Protein AF-A0A392RR35-F1 (afdb_monomer_lite)

Radius of gyration: 11.61 Å; chains: 1; bounding box: 27×19×32 Å

Structure (mmCIF, N/CA/C/O backbone):
data_AF-A0A392RR35-F1
#
_entry.id   AF-A0A392RR35-F1
#
loop_
_atom_site.group_PDB
_atom_site.id
_atom_site.type_symbol
_atom_site.label_atom_id
_atom_site.label_alt_id
_atom_site.label_comp_id
_atom_site.label_asym_id
_atom_site.label_entity_id
_atom_site.label_seq_id
_atom_site.pdbx_PDB_ins_code
_atom_site.Cartn_x
_atom_site.Cartn_y
_atom_site.Cartn_z
_atom_site.occupancy
_atom_site.B_iso_or_equiv
_atom_site.auth_seq_id
_atom_site.auth_comp_id
_atom_site.auth_asym_id
_atom_site.auth_atom_id
_atom_site.pdbx_PDB_model_num
ATOM 1 N N . MET A 1 1 ? 5.699 6.067 14.368 1.00 78.62 1 MET A N 1
ATOM 2 C CA . MET A 1 1 ? 4.991 4.791 14.145 1.00 78.62 1 MET A CA 1
ATOM 3 C C . MET A 1 1 ? 4.924 4.565 12.645 1.00 78.62 1 MET A C 1
ATOM 5 O O . MET A 1 1 ? 4.504 5.493 11.962 1.00 78.62 1 MET A O 1
ATOM 9 N N . PRO A 1 2 ? 5.408 3.434 12.120 1.00 93.88 2 PRO A N 1
ATOM 10 C CA . PRO A 1 2 ? 5.314 3.135 10.697 1.00 93.88 2 PRO A CA 1
ATOM 11 C C . PRO A 1 2 ? 3.845 2.947 10.288 1.00 93.88 2 PRO A C 1
ATOM 13 O O . PRO A 1 2 ? 3.028 2.403 11.036 1.00 93.88 2 PRO A O 1
ATOM 16 N N . TYR A 1 3 ? 3.510 3.418 9.093 1.00 95.56 3 TYR A N 1
ATOM 17 C CA . TYR A 1 3 ? 2.200 3.288 8.461 1.00 95.56 3 TYR A CA 1
ATOM 18 C C . TYR A 1 3 ? 1.788 1.825 8.302 1.00 95.56 3 TYR A C 1
ATOM 20 O O . TYR A 1 3 ? 0.605 1.513 8.420 1.00 95.56 3 TYR A O 1
ATOM 28 N N . SER A 1 4 ? 2.750 0.922 8.104 1.00 93.94 4 SER A N 1
ATOM 29 C CA . SER A 1 4 ? 2.517 -0.528 8.108 1.00 93.94 4 SER A CA 1
ATOM 30 C C . SER A 1 4 ? 1.914 -1.040 9.423 1.00 93.94 4 SER A C 1
ATOM 32 O O . SER A 1 4 ? 1.059 -1.920 9.390 1.00 93.94 4 SER A O 1
ATOM 34 N N . GLN A 1 5 ? 2.278 -0.457 10.569 1.00 95.88 5 GLN A N 1
ATOM 35 C CA . GLN A 1 5 ? 1.677 -0.798 11.866 1.00 95.88 5 GLN A CA 1
ATOM 36 C C . GLN A 1 5 ? 0.355 -0.064 12.128 1.00 95.88 5 GLN A C 1
ATOM 38 O O . GLN A 1 5 ? -0.477 -0.556 12.886 1.00 95.88 5 GLN A O 1
ATOM 43 N N . LEU A 1 6 ? 0.154 1.110 11.527 1.00 95.75 6 LEU A N 1
ATOM 44 C CA . LEU A 1 6 ? -1.059 1.911 11.712 1.00 95.75 6 LEU A CA 1
ATOM 45 C C . LEU A 1 6 ? -2.230 1.411 10.853 1.00 95.75 6 LEU A C 1
ATOM 47 O O . LEU A 1 6 ? -3.382 1.451 11.285 1.00 95.75 6 LEU A O 1
ATOM 51 N N . LEU A 1 7 ? -1.943 0.937 9.639 1.00 96.62 7 LEU A N 1
ATOM 52 C CA . LEU A 1 7 ? -2.953 0.559 8.653 1.00 96.62 7 LEU A CA 1
ATOM 53 C C . LEU A 1 7 ? -3.994 -0.447 9.187 1.00 96.62 7 LEU A C 1
ATOM 55 O O . LEU A 1 7 ? -5.180 -0.165 9.014 1.00 96.62 7 LEU A O 1
ATOM 59 N N . PRO A 1 8 ? -3.629 -1.558 9.865 1.00 96.25 8 PRO A N 1
ATOM 60 C CA . PRO A 1 8 ? -4.621 -2.514 10.362 1.00 96.25 8 PRO A CA 1
ATOM 61 C C . PRO A 1 8 ? -5.612 -1.884 11.345 1.00 96.25 8 PRO A C 1
ATOM 63 O O . PRO A 1 8 ? -6.803 -2.180 11.296 1.00 96.25 8 PRO A O 1
ATOM 66 N N . TYR A 1 9 ? -5.139 -0.970 12.199 1.00 96.75 9 TYR A N 1
ATOM 67 C CA . TYR A 1 9 ? -5.993 -0.253 13.142 1.00 96.75 9 TYR A CA 1
ATOM 68 C C . TYR A 1 9 ? -6.983 0.663 12.414 1.00 96.75 9 TYR A C 1
ATOM 70 O O . TYR A 1 9 ? -8.174 0.646 12.715 1.00 96.75 9 TYR A O 1
ATOM 78 N N . LEU A 1 10 ? -6.523 1.434 11.426 1.00 96.44 10 LEU A N 1
ATOM 79 C CA . LEU A 1 10 ? -7.398 2.342 10.677 1.00 96.44 10 LEU A CA 1
ATOM 80 C C . LEU A 1 10 ? -8.436 1.590 9.840 1.00 96.44 10 LEU A C 1
ATOM 82 O O . LEU A 1 10 ? -9.583 2.027 9.759 1.00 96.44 10 LEU A O 1
ATOM 86 N N . VAL A 1 11 ? -8.049 0.459 9.245 1.00 96.44 11 VAL A N 1
ATOM 87 C CA . VAL A 1 11 ? -8.972 -0.405 8.499 1.00 96.44 11 VAL A CA 1
ATOM 88 C C . VAL A 1 11 ? -10.000 -1.023 9.439 1.00 96.44 11 VAL A C 1
ATOM 90 O O . VAL A 1 11 ? -11.194 -0.969 9.153 1.00 96.44 11 VAL A O 1
ATOM 93 N N . HIS A 1 12 ? -9.567 -1.552 10.587 1.00 97.12 12 HIS A N 1
ATOM 94 C CA . HIS A 1 12 ? -10.477 -2.146 11.565 1.00 97.12 12 HIS A CA 1
ATOM 95 C C . HIS A 1 12 ? -11.524 -1.141 12.068 1.00 97.12 12 HIS A C 1
ATOM 97 O O . HIS A 1 12 ? 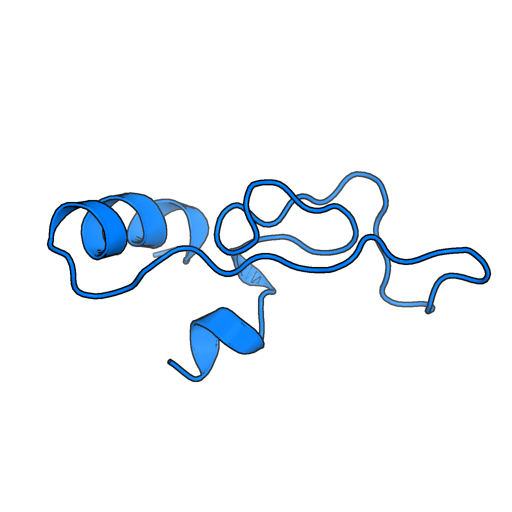-12.698 -1.492 12.182 1.00 97.12 12 HIS A O 1
ATOM 103 N N . ASN A 1 13 ? -11.122 0.106 12.318 1.00 97.50 13 ASN A N 1
ATOM 104 C CA . ASN A 1 13 ? -12.028 1.168 12.764 1.00 97.50 13 ASN A CA 1
ATOM 105 C C . ASN A 1 13 ? -12.841 1.807 11.621 1.00 97.50 13 ASN A C 1
ATOM 107 O O . ASN A 1 13 ? -13.560 2.775 11.856 1.00 97.50 13 ASN A O 1
ATOM 111 N N . GLY A 1 14 ? -12.725 1.313 10.383 1.00 95.88 14 GLY A N 1
ATOM 112 C CA . GLY A 1 14 ? -13.458 1.842 9.228 1.00 95.88 14 GLY A CA 1
ATOM 113 C C . GLY A 1 14 ? -13.033 3.250 8.798 1.00 95.88 14 GLY A C 1
ATOM 114 O O . GLY A 1 14 ? -13.744 3.897 8.035 1.00 95.88 14 GLY A O 1
ATOM 115 N N . MET A 1 15 ? -11.882 3.734 9.271 1.00 96.62 15 MET A N 1
ATOM 116 C CA . MET A 1 15 ? -11.364 5.066 8.945 1.00 96.62 15 MET A CA 1
ATOM 117 C C . MET A 1 15 ? -10.767 5.113 7.538 1.00 96.62 15 MET A C 1
ATOM 119 O O . MET A 1 15 ? -10.792 6.149 6.880 1.00 96.62 15 MET A O 1
ATOM 123 N N . VAL A 1 16 ? -10.231 3.984 7.070 1.00 95.88 16 VAL A N 1
ATOM 124 C CA . VAL A 1 16 ? -9.729 3.813 5.705 1.00 95.88 16 VAL A CA 1
ATOM 125 C C . VAL A 1 16 ? -10.164 2.460 5.160 1.00 95.88 16 VAL A C 1
ATOM 127 O O . VAL A 1 16 ? -10.326 1.494 5.901 1.00 95.88 16 VAL A O 1
ATOM 130 N N . THR A 1 17 ? -10.301 2.370 3.844 1.00 96.12 17 THR A N 1
ATOM 131 C CA . THR A 1 17 ? -10.518 1.106 3.134 1.00 96.12 17 THR A CA 1
ATOM 132 C C . THR A 1 17 ? -9.316 0.808 2.252 1.00 96.12 17 THR A C 1
ATOM 134 O O . THR A 1 17 ? -8.752 1.728 1.651 1.00 96.12 17 THR A O 1
ATOM 137 N N . HIS A 1 18 ? -8.951 -0.470 2.123 1.00 95.81 18 HIS A N 1
ATOM 138 C CA . HIS A 1 18 ? -7.950 -0.892 1.143 1.00 95.81 18 HIS A CA 1
ATOM 139 C C . HIS A 1 18 ? -8.338 -0.436 -0.269 1.00 95.81 18 HIS A C 1
ATOM 141 O O . HIS A 1 18 ? -9.518 -0.359 -0.620 1.00 95.81 18 HIS A O 1
ATOM 147 N N . ARG A 1 19 ? -7.335 -0.145 -1.097 1.00 94.88 19 ARG A N 1
ATOM 148 C CA . ARG A 1 19 ? -7.523 0.333 -2.468 1.00 94.88 19 ARG A CA 1
ATOM 149 C C . ARG A 1 19 ? -6.886 -0.627 -3.458 1.00 94.88 19 ARG A C 1
ATOM 151 O O . ARG A 1 19 ? -5.670 -0.757 -3.476 1.00 94.88 19 ARG A O 1
ATOM 158 N N . ALA A 1 20 ? -7.677 -1.202 -4.358 1.00 93.19 20 ALA A N 1
ATOM 159 C CA . ALA A 1 20 ? -7.132 -2.007 -5.447 1.00 93.19 20 ALA A CA 1
ATOM 160 C C . ALA A 1 20 ? -6.210 -1.174 -6.346 1.00 93.19 20 ALA A C 1
ATOM 162 O O . ALA A 1 20 ? -6.550 -0.052 -6.738 1.00 93.19 20 ALA A O 1
ATOM 163 N N . LEU A 1 21 ? -5.063 -1.747 -6.698 1.00 90.00 21 LEU A N 1
ATOM 164 C CA . LEU A 1 21 ? -4.213 -1.265 -7.776 1.00 90.00 21 LEU A CA 1
ATOM 165 C C . LEU A 1 21 ? -4.184 -2.299 -8.891 1.00 90.00 21 LEU A C 1
ATOM 167 O O . LEU A 1 21 ? -4.149 -3.503 -8.645 1.00 90.00 21 LEU A O 1
ATOM 171 N N . LYS A 1 22 ? -4.160 -1.811 -10.130 1.00 87.62 22 LYS A N 1
ATOM 172 C CA . LYS A 1 22 ? -3.813 -2.654 -11.267 1.00 87.62 22 LYS A CA 1
ATOM 173 C C . LYS A 1 22 ? -2.320 -3.001 -11.159 1.00 87.62 22 LYS A C 1
ATOM 175 O O . LYS A 1 22 ? -1.534 -2.073 -10.949 1.00 87.62 22 LYS A O 1
ATOM 180 N N . PRO A 1 23 ? -1.921 -4.277 -11.313 1.00 82.69 23 PRO A N 1
ATOM 181 C CA . PRO A 1 23 ? -0.513 -4.650 -11.343 1.00 82.69 23 PRO A CA 1
ATOM 182 C C . PRO A 1 23 ? 0.247 -3.842 -12.395 1.00 82.69 23 PRO A C 1
ATOM 184 O O . PRO A 1 23 ? -0.245 -3.648 -13.512 1.00 82.69 23 PRO A O 1
ATOM 187 N N . MET A 1 24 ? 1.436 -3.360 -12.034 1.00 86.81 24 MET A N 1
ATOM 188 C CA . MET A 1 24 ? 2.327 -2.718 -12.994 1.00 86.81 24 MET A CA 1
ATOM 189 C C . MET A 1 24 ? 2.883 -3.786 -13.937 1.00 86.81 24 MET A C 1
ATOM 191 O O . MET A 1 24 ? 3.267 -4.869 -13.506 1.00 86.81 24 MET A O 1
ATOM 195 N N . THR A 1 25 ? 2.926 -3.480 -15.227 1.00 89.19 25 THR A N 1
ATOM 196 C CA . THR A 1 25 ? 3.572 -4.326 -16.233 1.00 89.19 25 THR A CA 1
ATOM 197 C C . THR A 1 25 ? 4.890 -3.694 -16.652 1.00 89.19 25 THR A C 1
ATOM 199 O O . THR A 1 25 ? 5.012 -2.470 -16.640 1.00 89.19 25 THR A O 1
ATOM 202 N N . ALA A 1 26 ? 5.859 -4.517 -17.053 1.00 88.31 26 ALA A N 1
ATOM 203 C CA . ALA A 1 26 ? 7.135 -4.027 -17.560 1.00 88.31 26 ALA A CA 1
ATOM 204 C C . ALA A 1 26 ? 6.946 -3.064 -18.759 1.00 88.31 26 ALA A C 1
ATOM 206 O O . ALA A 1 26 ? 6.021 -3.264 -19.554 1.00 88.31 26 ALA A O 1
ATOM 207 N N . PRO A 1 27 ? 7.827 -2.057 -18.922 1.00 92.75 27 PRO A N 1
ATOM 208 C CA . PRO A 1 27 ? 8.998 -1.761 -18.088 1.00 92.75 27 PRO A CA 1
ATOM 209 C C . PRO A 1 27 ? 8.633 -1.083 -16.756 1.00 92.75 27 PRO A C 1
ATOM 211 O O . PRO A 1 27 ? 7.804 -0.177 -16.710 1.00 92.75 27 PRO A O 1
ATOM 214 N N . PHE A 1 28 ? 9.273 -1.520 -15.669 1.00 92.12 28 PHE A N 1
ATOM 215 C CA . PHE A 1 28 ? 9.069 -0.940 -14.340 1.00 92.12 28 PHE A CA 1
ATOM 216 C C . PHE A 1 28 ? 9.802 0.400 -14.189 1.00 92.12 28 PHE A C 1
ATOM 218 O O . PHE A 1 28 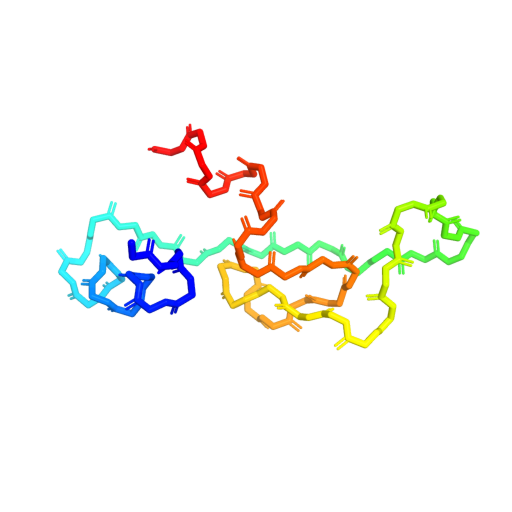? 10.842 0.632 -14.806 1.00 92.12 28 PHE A O 1
ATOM 225 N N . LEU A 1 29 ? 9.263 1.282 -13.346 1.00 89.75 29 LEU A N 1
ATOM 226 C CA . LEU A 1 29 ? 9.900 2.557 -13.006 1.00 89.75 29 LEU A CA 1
ATOM 227 C C . LEU A 1 29 ? 11.096 2.338 -12.066 1.00 89.75 29 LEU A C 1
ATOM 229 O O . LEU A 1 29 ? 11.122 1.372 -11.315 1.00 89.75 29 LEU A O 1
ATOM 233 N N . ALA A 1 30 ? 12.055 3.271 -12.045 1.00 93.06 30 ALA A N 1
ATOM 234 C CA . ALA A 1 30 ? 13.276 3.148 -11.234 1.00 93.06 30 ALA A CA 1
ATOM 235 C C . ALA A 1 30 ? 13.033 3.033 -9.715 1.00 93.06 30 ALA A C 1
ATOM 237 O O . ALA A 1 30 ? 13.898 2.556 -8.990 1.00 93.06 30 ALA A O 1
ATOM 238 N N . TRP A 1 31 ? 11.870 3.479 -9.229 1.00 90.75 31 TRP A N 1
ATOM 239 C CA . TRP A 1 31 ? 11.480 3.349 -7.824 1.00 90.75 31 TRP A CA 1
ATOM 240 C C . TRP A 1 31 ? 10.836 1.998 -7.489 1.00 90.75 31 TRP A C 1
ATOM 242 O O . TRP A 1 31 ? 10.606 1.728 -6.313 1.00 90.75 31 TRP A O 1
ATOM 252 N N . TYR A 1 32 ? 10.498 1.184 -8.494 1.00 94.62 32 TYR A N 1
ATOM 253 C CA . TYR A 1 32 ? 9.804 -0.083 -8.298 1.00 94.62 32 TYR A CA 1
ATOM 254 C C . TYR A 1 32 ? 10.721 -1.096 -7.614 1.00 94.62 32 TYR A C 1
ATOM 256 O O . TYR A 1 32 ? 11.755 -1.482 -8.158 1.00 94.62 32 TYR A O 1
ATOM 264 N N . ASP A 1 33 ? 10.297 -1.573 -6.450 1.00 94.88 33 ASP A N 1
ATOM 265 C CA . ASP A 1 33 ? 10.918 -2.686 -5.745 1.00 94.88 33 ASP A CA 1
ATOM 266 C C . ASP A 1 33 ? 9.988 -3.904 -5.777 1.00 94.88 33 ASP A C 1
ATOM 268 O O . ASP A 1 33 ? 8.947 -3.927 -5.118 1.00 94.88 33 ASP A O 1
ATOM 272 N N . ALA A 1 34 ? 10.382 -4.932 -6.535 1.00 93.06 34 ALA A N 1
ATOM 273 C CA . ALA A 1 34 ? 9.633 -6.184 -6.664 1.00 93.06 34 ALA A CA 1
ATOM 274 C C . ALA A 1 34 ? 9.488 -6.944 -5.333 1.00 93.06 34 ALA A C 1
ATOM 276 O O . ALA A 1 34 ? 8.589 -7.768 -5.190 1.00 93.06 34 ALA A O 1
ATOM 277 N N . ASN A 1 35 ? 10.355 -6.675 -4.354 1.00 95.31 35 ASN A N 1
ATOM 278 C CA . ASN A 1 35 ? 10.305 -7.315 -3.040 1.00 95.31 35 ASN A CA 1
ATOM 279 C C . ASN A 1 35 ? 9.437 -6.537 -2.045 1.00 95.31 35 ASN A C 1
ATOM 281 O O . ASN A 1 35 ? 9.059 -7.075 -1.002 1.00 95.31 35 ASN A O 1
ATOM 285 N N . ALA A 1 36 ? 9.115 -5.276 -2.342 1.00 96.06 36 ALA A N 1
ATOM 286 C CA . ALA A 1 36 ? 8.285 -4.449 -1.484 1.00 96.06 36 ALA A CA 1
ATOM 287 C C . ALA A 1 36 ? 6.801 -4.667 -1.788 1.00 96.06 36 ALA A C 1
ATOM 289 O O . ALA A 1 36 ? 6.390 -4.669 -2.948 1.00 96.06 36 ALA A O 1
ATOM 290 N N . LYS A 1 37 ? 5.988 -4.788 -0.733 1.00 95.44 37 LYS A N 1
ATOM 291 C CA . LYS A 1 37 ? 4.532 -4.946 -0.829 1.00 95.44 37 LYS A CA 1
ATOM 292 C C . LYS A 1 37 ? 3.793 -3.874 -0.044 1.00 95.44 37 LYS A C 1
ATOM 294 O O . LYS A 1 37 ? 4.188 -3.509 1.068 1.00 95.44 37 LYS A O 1
ATOM 299 N N . CYS A 1 38 ? 2.697 -3.391 -0.615 1.00 96.69 38 CYS A N 1
ATOM 300 C CA . CYS A 1 38 ? 1.840 -2.393 0.000 1.00 96.69 38 CYS A CA 1
ATOM 301 C C . CYS A 1 38 ? 0.514 -3.016 0.441 1.00 96.69 38 CYS A C 1
ATOM 303 O O . CYS A 1 38 ? -0.372 -3.280 -0.371 1.00 96.69 38 CYS A O 1
ATOM 305 N N . GLU A 1 39 ? 0.334 -3.168 1.750 1.00 97.00 39 GLU A N 1
ATOM 306 C CA . GLU A 1 39 ? -0.897 -3.705 2.340 1.00 97.00 39 GLU A CA 1
ATOM 307 C C . GLU A 1 39 ? -2.098 -2.788 2.089 1.00 97.00 39 GLU A C 1
ATOM 309 O O . GLU A 1 39 ? -3.205 -3.266 1.855 1.00 97.00 39 GLU A O 1
ATOM 314 N N . PHE A 1 40 ? -1.901 -1.463 2.022 1.00 97.25 40 PHE A N 1
ATOM 315 C CA . PHE A 1 40 ? -2.975 -0.533 1.636 1.00 97.25 40 PHE A CA 1
ATOM 316 C C . PHE A 1 40 ? -3.524 -0.859 0.238 1.00 97.25 40 PHE A C 1
ATOM 318 O O . PHE A 1 40 ? -4.712 -0.666 -0.0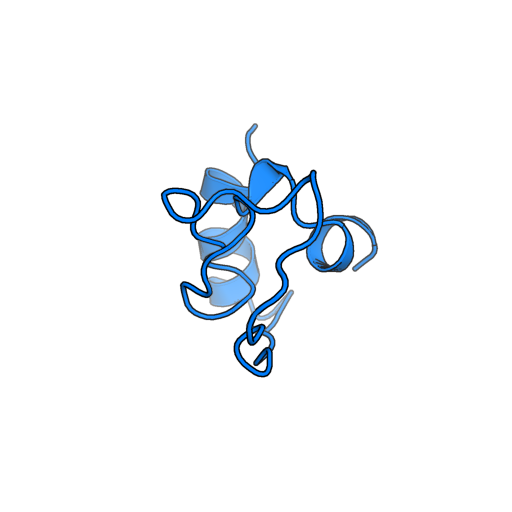29 1.00 97.25 40 PHE A O 1
ATOM 325 N N . HIS A 1 41 ? -2.680 -1.444 -0.614 1.00 96.50 41 HIS A N 1
ATOM 326 C CA . HIS A 1 41 ? -3.013 -1.919 -1.947 1.00 96.50 41 HIS A CA 1
ATOM 327 C C . HIS A 1 41 ? -3.204 -3.433 -2.047 1.00 96.50 41 HIS A C 1
ATOM 329 O O . HIS A 1 41 ? -2.968 -4.016 -3.102 1.00 96.50 41 HIS A O 1
ATOM 335 N N . MET A 1 42 ? -3.662 -4.066 -0.964 1.00 95.38 42 MET A N 1
ATOM 336 C CA . MET A 1 42 ? -3.944 -5.505 -0.909 1.00 95.38 42 MET A CA 1
ATOM 337 C C . MET A 1 42 ? -2.719 -6.364 -1.259 1.00 95.38 42 MET A C 1
ATOM 339 O O . MET A 1 42 ? -2.830 -7.379 -1.940 1.00 95.38 42 MET A O 1
ATOM 343 N N . GLY A 1 43 ? -1.538 -5.925 -0.816 1.00 94.94 43 GLY A N 1
ATOM 344 C CA . GLY A 1 43 ? -0.279 -6.641 -1.008 1.00 94.94 43 GLY A CA 1
ATOM 345 C C . GLY A 1 43 ? 0.365 -6.429 -2.380 1.00 94.94 43 GLY A C 1
ATOM 346 O O . GLY A 1 43 ? 1.244 -7.204 -2.753 1.00 94.94 43 GLY A O 1
ATOM 347 N N . ALA A 1 44 ? -0.053 -5.406 -3.137 1.00 94.75 44 ALA A N 1
ATOM 348 C CA . ALA A 1 44 ? 0.535 -5.089 -4.438 1.00 94.75 44 ALA A CA 1
ATOM 349 C C . ALA A 1 44 ? 2.043 -4.810 -4.333 1.00 94.75 44 ALA A C 1
ATOM 351 O O . ALA A 1 44 ? 2.493 -4.112 -3.420 1.00 94.75 44 ALA A O 1
ATOM 352 N N . GLU A 1 45 ? 2.798 -5.336 -5.297 1.00 95.12 45 GLU A N 1
ATOM 353 C CA . GLU A 1 45 ? 4.250 -5.186 -5.385 1.00 95.12 45 GLU A CA 1
ATOM 354 C C . GLU A 1 45 ? 4.663 -3.810 -5.928 1.00 95.12 45 GLU A C 1
ATOM 356 O O . GLU A 1 45 ? 3.917 -3.147 -6.658 1.00 95.12 45 GLU A O 1
ATOM 361 N N . GLY A 1 46 ? 5.875 -3.381 -5.578 1.00 94.75 46 GLY A N 1
ATOM 362 C CA . GLY A 1 46 ? 6.530 -2.193 -6.122 1.00 94.75 46 GLY A CA 1
ATOM 363 C C . GLY A 1 46 ? 6.908 -1.155 -5.073 1.00 94.75 46 GLY A C 1
ATOM 364 O O . GLY A 1 46 ? 7.897 -0.453 -5.248 1.00 94.75 46 GLY A O 1
ATOM 365 N N . HIS A 1 47 ? 6.144 -1.032 -3.985 1.00 95.56 47 HIS A N 1
ATOM 366 C CA . HIS A 1 47 ? 6.478 -0.153 -2.861 1.00 95.56 47 HIS A CA 1
ATOM 367 C C . HIS A 1 47 ? 5.904 -0.691 -1.548 1.00 95.56 47 HIS A C 1
ATOM 369 O O . HIS A 1 47 ? 4.934 -1.443 -1.542 1.00 95.56 47 HIS A O 1
ATOM 375 N N . SER A 1 48 ? 6.486 -0.285 -0.419 1.00 97.00 48 SER A N 1
ATOM 376 C CA . SER A 1 48 ? 5.993 -0.654 0.911 1.00 97.00 48 SER A CA 1
ATOM 377 C C . SER A 1 48 ? 4.805 0.210 1.344 1.00 97.00 48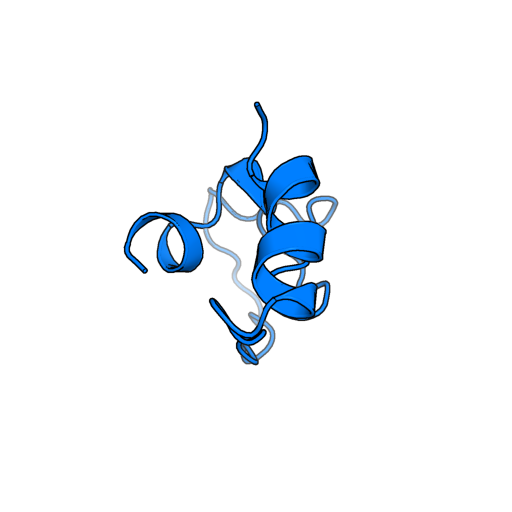 SER A C 1
ATOM 379 O O . SER A 1 48 ? 4.640 1.338 0.877 1.00 97.00 48 SER A O 1
ATOM 381 N N . THR A 1 49 ? 4.005 -0.254 2.309 1.00 97.06 49 THR A N 1
ATOM 382 C CA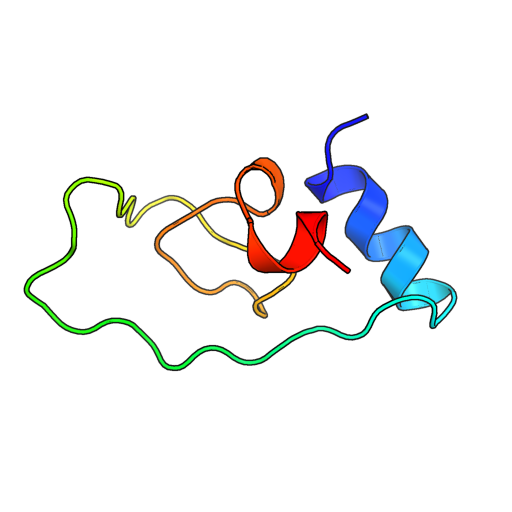 . THR A 1 49 ? 2.957 0.574 2.947 1.00 97.06 49 THR A CA 1
AT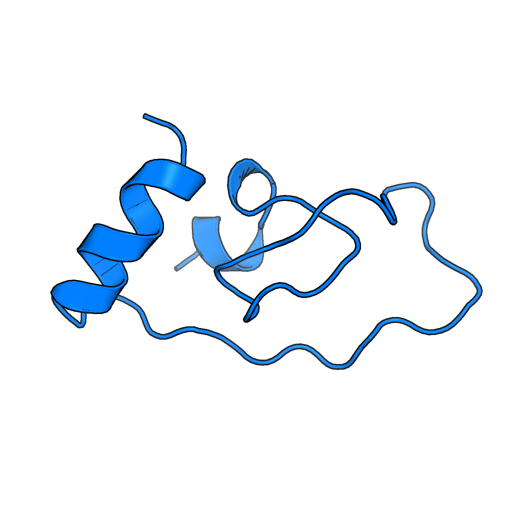OM 383 C C . THR A 1 49 ? 3.510 1.896 3.490 1.00 97.06 49 THR A C 1
ATOM 385 O O . THR A 1 49 ? 2.880 2.939 3.336 1.00 97.06 49 THR A O 1
ATOM 388 N N . ASP A 1 50 ? 4.720 1.880 4.052 1.00 97.25 50 ASP A N 1
ATOM 389 C CA . ASP A 1 50 ? 5.394 3.068 4.591 1.00 97.25 50 ASP A CA 1
ATOM 390 C C . ASP A 1 50 ? 5.783 4.099 3.527 1.00 97.25 50 ASP A C 1
ATOM 392 O O . ASP A 1 50 ? 5.872 5.295 3.818 1.00 97.25 50 ASP A O 1
ATOM 396 N N . ASN A 1 51 ? 5.943 3.664 2.280 1.00 96.12 51 ASN A N 1
ATOM 397 C CA . ASN A 1 51 ? 6.227 4.519 1.131 1.00 96.12 51 ASN A CA 1
ATOM 398 C C . ASN A 1 51 ? 4.986 4.794 0.271 1.00 96.12 51 ASN A C 1
ATOM 400 O O . ASN A 1 51 ? 5.085 5.474 -0.749 1.00 96.12 51 ASN A O 1
ATOM 404 N N . CYS A 1 52 ? 3.807 4.324 0.685 1.00 95.62 52 CYS A N 1
ATOM 405 C CA . CYS A 1 52 ? 2.576 4.504 -0.071 1.00 95.62 52 CYS A CA 1
ATOM 406 C C . CYS A 1 52 ? 2.096 5.958 -0.022 1.00 95.62 52 CYS A C 1
ATOM 408 O O . CYS A 1 52 ? 1.450 6.397 0.929 1.00 95.62 52 CYS A O 1
ATOM 410 N N . ILE A 1 53 ? 2.375 6.707 -1.088 1.00 94.62 53 ILE A N 1
ATOM 411 C CA . ILE A 1 53 ? 1.935 8.099 -1.245 1.00 94.62 53 ILE A CA 1
ATOM 412 C C . ILE A 1 53 ? 0.403 8.179 -1.175 1.00 94.62 53 ILE A C 1
ATOM 414 O O . ILE A 1 53 ? -0.144 9.020 -0.470 1.00 94.62 53 ILE A O 1
ATOM 418 N N . ALA A 1 54 ? -0.301 7.252 -1.833 1.00 93.75 54 ALA A N 1
ATOM 419 C CA . ALA A 1 54 ? -1.762 7.228 -1.829 1.00 93.75 54 ALA A CA 1
ATOM 420 C C . ALA A 1 54 ? -2.361 7.081 -0.420 1.00 93.75 54 ALA A C 1
ATOM 422 O O . ALA A 1 54 ? -3.422 7.643 -0.165 1.00 93.75 54 ALA A O 1
ATOM 423 N N . PHE A 1 55 ? -1.690 6.354 0.478 1.00 95.62 55 PHE A N 1
ATOM 424 C CA . PHE A 1 55 ? -2.112 6.220 1.869 1.00 95.62 55 PHE A CA 1
ATOM 425 C C . PHE A 1 55 ? -1.804 7.477 2.692 1.00 95.62 55 PHE A C 1
ATOM 427 O O . PHE A 1 55 ? -2.632 7.903 3.486 1.00 95.62 55 PHE A O 1
ATOM 434 N N . LYS A 1 56 ? -0.647 8.117 2.472 1.00 94.31 56 LYS A N 1
ATOM 435 C CA . LYS A 1 56 ? -0.232 9.328 3.210 1.00 94.31 56 LYS A CA 1
ATOM 436 C C . LYS A 1 56 ? -1.110 10.552 2.951 1.00 94.31 56 LYS A C 1
ATOM 438 O O . LYS A 1 56 ? -1.146 11.451 3.781 1.00 94.31 56 LYS A O 1
ATOM 443 N N . HIS A 1 57 ? -1.770 10.601 1.798 1.00 90.00 57 HIS A N 1
ATOM 444 C CA . HIS A 1 57 ? -2.649 11.704 1.399 1.00 90.00 57 HIS A CA 1
ATOM 445 C C . HIS A 1 57 ? -4.140 11.412 1.631 1.00 90.00 57 HIS A C 1
ATOM 447 O O . HIS A 1 57 ? -4.986 12.081 1.033 1.00 90.00 57 HIS A O 1
ATOM 453 N N . LYS A 1 58 ? -4.466 10.394 2.432 1.00 81.38 58 LYS A N 1
ATOM 454 C CA . LYS A 1 58 ? -5.843 10.065 2.805 1.00 81.38 58 LYS A CA 1
ATOM 455 C C . LYS A 1 58 ? -6.264 10.672 4.131 1.00 81.38 58 LYS A C 1
ATOM 457 O O . LYS A 1 58 ? -5.387 10.881 4.994 1.00 81.38 58 LYS A O 1
#

Organism: NCBI:txid97028

pLDDT: mean 93.83, std 3.97, range [78.62, 97.5]

Sequence (58 aa):
MPYSQLLPYLVHNGMVTHRALKPMTAPFLAWYDANAKCEFHMGAEGHSTDNCIAFKHK

Foldseek 3Di:
DALVVVVVVCVVVVVDAADADDADDPPDDPQFDQPEFDVSHVGHGGHHVSPPPVVVVD

Secondary structure (DSSP, 8-state):
--HHHHHHHHHHTTS------PPP-SSPPTT-EEEEEEGGGTTEEES-GGG-HHHHT-